Protein AF-A0A1I6DP91-F1 (afdb_monomer_lite)

Sequence (47 aa):
MSRFLKWLLRVGGLGLIGAAALGGLSGPYPIILGIAGLVLFFAAGPT

pLDDT: mean 83.38, std 7.29, rang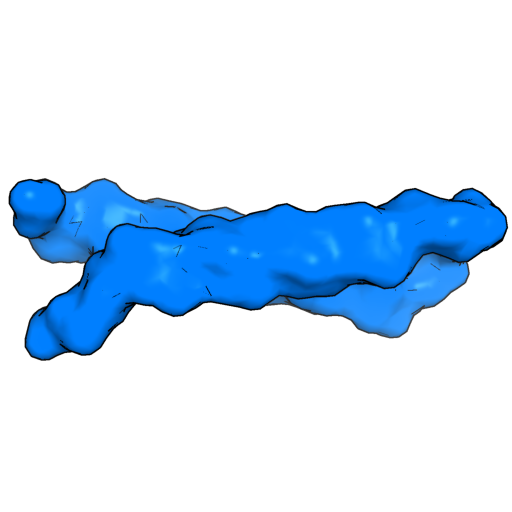e [60.25, 90.69]

Secondary structure (DSSP, 8-state):
--HHHHHHHHHHHHHHHHHHHT--S-TTHHHHHHHHHHHHHHHT---

Structure (mmCIF, N/CA/C/O backbone):
data_AF-A0A1I6DP91-F1
#
_entry.id   AF-A0A1I6DP91-F1
#
loop_
_atom_site.group_PDB
_atom_site.id
_atom_site.type_symbol
_atom_site.label_atom_id
_atom_site.label_alt_id
_atom_site.label_comp_id
_atom_site.label_asym_id
_atom_site.label_entity_id
_atom_site.label_seq_id
_atom_site.pdbx_PDB_ins_code
_atom_site.Cartn_x
_atom_site.Cartn_y
_atom_site.Cartn_z
_atom_site.occupancy
_atom_site.B_iso_or_equiv
_atom_site.auth_seq_id
_atom_site.auth_comp_id
_atom_site.auth_asym_id
_atom_site.auth_atom_id
_atom_site.pdbx_PDB_model_num
ATOM 1 N N . MET A 1 1 ? -15.292 -2.433 12.039 1.00 60.69 1 MET A N 1
ATOM 2 C CA . MET A 1 1 ? -13.851 -2.292 11.724 1.00 60.69 1 MET A CA 1
ATOM 3 C C . MET A 1 1 ? -13.161 -1.617 12.905 1.00 60.69 1 MET A C 1
ATOM 5 O O . MET A 1 1 ? -13.566 -0.511 13.250 1.00 60.69 1 MET A O 1
ATOM 9 N N . SER A 1 2 ? -12.197 -2.257 13.576 1.00 80.69 2 SER A N 1
ATOM 10 C CA . SER A 1 2 ? -11.482 -1.601 14.686 1.00 80.69 2 SER A CA 1
ATOM 11 C C . SER A 1 2 ? -10.619 -0.443 14.158 1.00 80.69 2 SER A C 1
ATOM 13 O O . SER A 1 2 ? -10.164 -0.486 13.012 1.00 80.69 2 SER A O 1
ATOM 15 N N . ARG A 1 3 ? -10.383 0.599 14.973 1.00 81.75 3 ARG A N 1
ATOM 16 C CA . ARG A 1 3 ? -9.488 1.721 14.604 1.00 81.75 3 ARG A CA 1
ATOM 17 C C . ARG A 1 3 ? -8.103 1.226 14.174 1.00 81.75 3 ARG A C 1
ATOM 19 O O . ARG A 1 3 ? -7.544 1.750 13.219 1.00 81.75 3 ARG A O 1
ATOM 26 N N . PHE A 1 4 ? -7.611 0.176 14.829 1.00 84.56 4 PHE A N 1
ATOM 27 C CA . PHE A 1 4 ? -6.358 -0.491 14.485 1.00 84.56 4 PHE A CA 1
ATOM 28 C C . PHE A 1 4 ? -6.385 -1.100 13.076 1.00 84.56 4 PHE A C 1
ATOM 30 O O . PHE A 1 4 ? -5.470 -0.870 12.294 1.00 84.56 4 PHE A O 1
ATOM 37 N N . LEU A 1 5 ? -7.462 -1.803 12.708 1.00 84.88 5 LEU A N 1
ATOM 38 C CA . LEU A 1 5 ? -7.590 -2.417 11.385 1.00 84.88 5 LEU A CA 1
ATOM 39 C C . LEU A 1 5 ? -7.700 -1.366 10.267 1.00 84.88 5 LEU A C 1
ATOM 41 O O . LEU A 1 5 ? -7.064 -1.519 9.228 1.00 84.88 5 LEU A O 1
ATOM 45 N N . LYS A 1 6 ? -8.433 -0.262 10.492 1.00 83.56 6 LYS A N 1
ATOM 46 C CA . LYS A 1 6 ? -8.467 0.880 9.553 1.00 83.56 6 LYS A CA 1
ATOM 47 C C . LYS A 1 6 ? -7.074 1.484 9.349 1.00 83.56 6 LYS A C 1
ATOM 49 O O . LYS A 1 6 ? -6.697 1.820 8.230 1.00 83.56 6 LYS A O 1
ATOM 54 N N . TRP A 1 7 ? -6.316 1.626 10.435 1.00 88.88 7 TRP A N 1
ATOM 55 C CA . TRP A 1 7 ? -4.965 2.174 10.390 1.00 88.88 7 TRP A CA 1
ATOM 56 C C . TRP A 1 7 ? -4.007 1.251 9.628 1.00 88.88 7 TRP A C 1
ATOM 58 O O . TRP A 1 7 ? -3.316 1.712 8.722 1.00 88.88 7 TRP A O 1
ATOM 68 N N . LEU A 1 8 ? -4.050 -0.057 9.904 1.00 88.25 8 LEU A N 1
ATOM 69 C CA . LEU A 1 8 ? -3.256 -1.069 9.203 1.00 88.25 8 LEU A CA 1
ATOM 70 C C . LEU A 1 8 ? -3.534 -1.070 7.690 1.00 88.25 8 LEU A C 1
ATOM 72 O O . LEU A 1 8 ? -2.602 -1.115 6.893 1.00 88.25 8 LEU A O 1
ATOM 76 N N . LEU A 1 9 ? -4.806 -0.956 7.295 1.00 88.56 9 LEU A N 1
ATOM 77 C CA . LEU A 1 9 ? -5.217 -0.891 5.889 1.00 88.56 9 LEU A CA 1
ATOM 78 C C . LEU A 1 9 ? -4.710 0.375 5.183 1.00 88.56 9 LEU A C 1
ATOM 80 O O . LEU A 1 9 ? -4.263 0.293 4.041 1.00 88.56 9 LEU A O 1
ATOM 84 N N . ARG A 1 10 ? -4.712 1.536 5.854 1.00 86.31 10 ARG A N 1
ATOM 85 C CA . ARG A 1 10 ? -4.159 2.776 5.278 1.00 86.31 10 ARG A CA 1
ATOM 86 C C . ARG A 1 10 ? -2.645 2.728 5.139 1.00 86.31 10 ARG A C 1
ATOM 88 O O . ARG A 1 10 ? -2.131 3.106 4.092 1.00 86.31 10 ARG A O 1
ATOM 95 N N . VAL A 1 11 ? -1.943 2.260 6.169 1.00 89.62 11 VAL A N 1
ATOM 96 C CA . VAL A 1 11 ? -0.478 2.144 6.141 1.00 89.62 11 VAL A CA 1
ATOM 97 C C . VAL A 1 11 ? -0.046 1.113 5.099 1.00 89.62 11 VAL A C 1
ATOM 99 O O . VAL A 1 11 ? 0.847 1.391 4.304 1.00 89.62 11 VAL A O 1
ATOM 102 N N . GLY A 1 12 ? -0.730 -0.032 5.028 1.00 88.06 12 GLY A N 1
ATOM 103 C CA . GLY A 1 12 ? -0.495 -1.044 3.998 1.00 88.06 12 GLY A CA 1
ATOM 104 C C . GLY A 1 12 ? -0.795 -0.534 2.585 1.00 88.06 12 GLY A C 1
ATOM 105 O O . GLY A 1 12 ? 0.007 -0.741 1.678 1.00 88.06 12 GLY A O 1
ATOM 106 N N . GLY A 1 13 ? -1.904 0.192 2.401 1.00 87.31 13 GLY A N 1
ATOM 107 C CA . GLY A 1 13 ? -2.267 0.799 1.119 1.00 87.31 13 GLY A CA 1
ATOM 108 C C . GLY A 1 13 ? -1.248 1.835 0.640 1.00 87.31 13 GLY A C 1
ATOM 109 O O . GLY A 1 13 ? -0.799 1.778 -0.502 1.00 87.31 13 GLY A O 1
ATOM 110 N N . LEU A 1 14 ? -0.809 2.732 1.529 1.00 87.75 14 LEU A N 1
ATOM 111 C CA . LEU A 1 14 ? 0.246 3.707 1.231 1.00 87.75 14 LEU A CA 1
ATOM 112 C C . LEU A 1 14 ? 1.593 3.034 0.951 1.00 87.75 14 LEU A C 1
ATOM 114 O O . LEU A 1 14 ? 2.303 3.465 0.047 1.00 87.75 14 LEU A O 1
ATOM 118 N N . GLY A 1 15 ? 1.928 1.965 1.676 1.00 87.38 15 GLY A N 1
ATOM 119 C CA . GLY A 1 15 ? 3.136 1.176 1.432 1.00 87.38 15 GLY A CA 1
ATOM 120 C C . GLY A 1 15 ? 3.149 0.544 0.039 1.00 87.38 15 GLY A C 1
ATOM 121 O O . GLY A 1 15 ? 4.163 0.605 -0.650 1.00 87.38 15 GLY A O 1
ATOM 122 N N . LEU A 1 16 ? 2.011 0.011 -0.415 1.00 86.75 16 LEU A N 1
ATO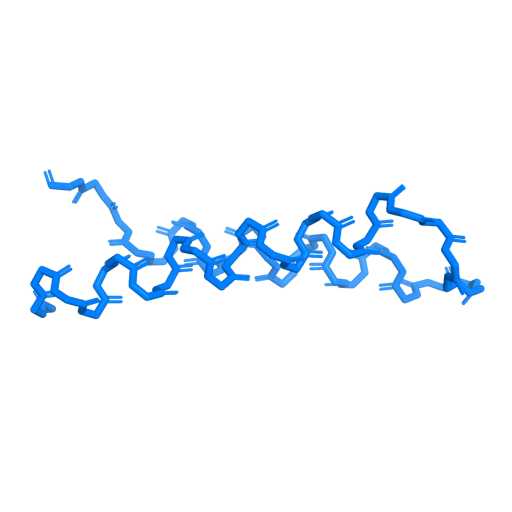M 123 C CA . LEU A 1 16 ? 1.858 -0.551 -1.761 1.00 86.75 16 LEU A CA 1
ATOM 124 C C . LEU A 1 16 ? 1.931 0.516 -2.859 1.00 86.75 16 LEU A C 1
ATOM 126 O O . LEU A 1 16 ? 2.600 0.303 -3.869 1.00 86.75 16 LEU A O 1
ATOM 130 N N . ILE A 1 17 ? 1.303 1.677 -2.650 1.00 87.06 17 ILE A N 1
ATOM 131 C CA . ILE A 1 17 ? 1.393 2.812 -3.583 1.00 87.06 17 ILE A CA 1
ATOM 132 C C . ILE A 1 17 ? 2.838 3.329 -3.657 1.00 87.06 17 ILE A C 1
ATOM 134 O O . ILE A 1 17 ? 3.354 3.572 -4.745 1.00 87.06 17 ILE A O 1
ATOM 138 N N . GLY A 1 18 ? 3.517 3.448 -2.514 1.00 85.69 18 GLY A N 1
ATOM 139 C CA . GLY A 1 18 ? 4.925 3.832 -2.451 1.00 85.69 18 GLY A CA 1
ATOM 140 C C . GLY A 1 18 ? 5.835 2.821 -3.151 1.00 85.69 18 GLY A C 1
ATOM 141 O O . GLY A 1 18 ? 6.691 3.211 -3.940 1.00 85.69 18 GLY A O 1
ATOM 142 N N . ALA A 1 19 ? 5.610 1.522 -2.938 1.00 84.31 19 ALA A N 1
ATOM 143 C CA . ALA A 1 19 ? 6.350 0.454 -3.609 1.00 84.31 19 ALA A CA 1
ATOM 144 C C . ALA A 1 19 ? 6.154 0.474 -5.134 1.00 84.31 19 ALA A C 1
ATOM 146 O O . ALA A 1 19 ? 7.114 0.279 -5.877 1.00 84.31 19 ALA A O 1
ATOM 147 N N . ALA A 1 20 ? 4.939 0.769 -5.606 1.00 84.44 20 ALA A N 1
ATOM 148 C CA . ALA A 1 20 ? 4.667 0.986 -7.023 1.00 84.44 20 ALA A CA 1
ATOM 149 C C . ALA A 1 20 ? 5.412 2.213 -7.582 1.00 84.44 20 ALA A C 1
ATOM 151 O O . ALA A 1 20 ? 5.947 2.157 -8.688 1.00 84.44 20 ALA A O 1
ATOM 152 N N . ALA A 1 21 ? 5.478 3.306 -6.814 1.00 80.94 21 ALA A N 1
ATOM 153 C CA . ALA A 1 21 ? 6.125 4.552 -7.224 1.00 80.94 21 ALA A CA 1
ATOM 154 C C . ALA A 1 21 ? 7.660 4.463 -7.279 1.00 80.94 21 ALA A C 1
ATOM 156 O O . ALA A 1 21 ? 8.281 5.165 -8.073 1.00 80.94 21 ALA A O 1
ATOM 157 N N . LEU A 1 22 ? 8.277 3.583 -6.483 1.00 83.38 22 LEU A N 1
ATOM 158 C CA . LEU A 1 22 ? 9.731 3.374 -6.476 1.00 83.38 22 LEU A CA 1
ATOM 159 C C . LEU A 1 22 ? 10.271 2.747 -7.776 1.00 83.38 22 LEU A C 1
ATOM 161 O O . LEU A 1 22 ? 11.483 2.634 -7.930 1.00 83.38 22 LEU A O 1
ATOM 165 N N . GLY A 1 23 ? 9.403 2.353 -8.718 1.00 69.56 23 GLY A N 1
ATOM 166 C CA . GLY A 1 23 ? 9.777 2.068 -10.110 1.00 69.56 23 GLY A CA 1
ATOM 167 C C . GLY A 1 23 ? 10.679 0.847 -10.326 1.00 69.56 23 GLY A C 1
ATOM 168 O O . GLY A 1 23 ? 11.034 0.549 -11.461 1.00 69.56 23 GLY A O 1
ATOM 169 N N . GLY A 1 24 ? 11.025 0.110 -9.267 1.00 76.69 24 GLY A N 1
ATOM 170 C CA . GLY A 1 24 ? 11.899 -1.068 -9.326 1.00 76.69 24 GLY A CA 1
ATOM 171 C C . GLY A 1 24 ? 11.247 -2.322 -9.916 1.00 76.69 24 GLY A C 1
ATOM 172 O O . GLY A 1 24 ? 11.874 -3.376 -9.951 1.00 76.69 24 GLY A O 1
ATOM 173 N N . LEU A 1 25 ? 9.990 -2.233 -10.355 1.00 75.00 25 LEU A N 1
ATOM 174 C CA . LEU A 1 25 ? 9.221 -3.354 -10.882 1.00 75.00 25 LEU A CA 1
ATOM 175 C C . LEU A 1 25 ? 8.976 -3.152 -12.379 1.00 75.00 25 LEU A C 1
ATOM 177 O O . LEU A 1 25 ? 8.432 -2.134 -12.798 1.00 75.00 25 LEU A O 1
ATOM 181 N N . SER A 1 26 ? 9.382 -4.125 -13.189 1.00 78.12 26 SER A N 1
ATOM 182 C CA . SER A 1 26 ? 9.265 -4.079 -14.647 1.00 78.12 26 SER A CA 1
ATOM 183 C C . SER 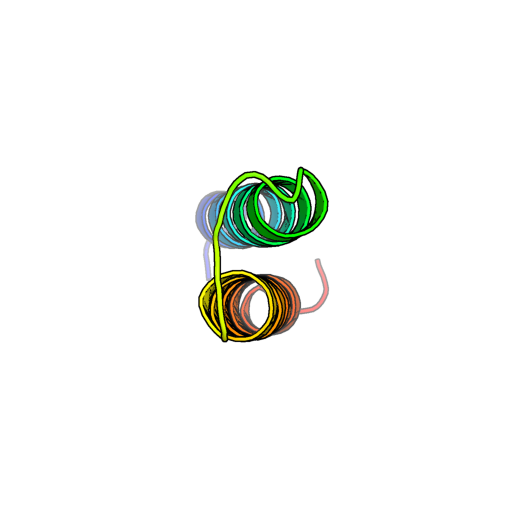A 1 26 ? 7.879 -4.523 -15.130 1.00 78.12 26 SER A C 1
ATOM 185 O O . SER A 1 26 ? 7.256 -5.401 -14.549 1.00 78.12 26 SER A O 1
ATOM 187 N N . GLY A 1 27 ? 7.372 -3.953 -16.223 1.00 81.94 27 GLY A N 1
ATOM 188 C CA . GLY A 1 27 ? 6.082 -4.369 -16.793 1.00 81.94 27 GLY A CA 1
ATOM 189 C C . GLY A 1 27 ? 4.860 -3.849 -16.012 1.00 81.94 27 GLY A C 1
ATOM 190 O O . GLY A 1 27 ? 4.905 -2.730 -15.508 1.00 81.94 27 GLY A O 1
ATOM 191 N N . PRO A 1 28 ? 3.738 -4.597 -15.933 1.00 85.69 28 PRO A N 1
ATOM 192 C CA . PRO A 1 28 ? 2.474 -4.095 -15.376 1.00 85.69 28 PRO A CA 1
ATOM 193 C C . PRO A 1 28 ? 2.396 -4.121 -13.837 1.00 85.69 28 PRO A C 1
ATOM 195 O O . PRO A 1 28 ? 1.427 -3.622 -13.265 1.00 85.69 28 PRO A O 1
ATOM 198 N N . TYR A 1 29 ? 3.393 -4.683 -13.145 1.00 83.94 29 TYR A N 1
ATOM 199 C CA . TYR A 1 29 ? 3.388 -4.823 -11.682 1.00 83.94 29 TYR A CA 1
ATOM 200 C C . TYR A 1 29 ? 3.248 -3.502 -10.897 1.00 83.94 29 TYR A C 1
ATOM 202 O O . TYR A 1 29 ? 2.476 -3.501 -9.935 1.00 83.94 29 TYR A O 1
ATOM 210 N N . PRO A 1 30 ? 3.888 -2.373 -11.280 1.00 86.75 30 PRO A N 1
ATOM 211 C CA . PRO A 1 30 ? 3.676 -1.088 -10.609 1.00 86.75 30 PRO A CA 1
ATOM 212 C C . PRO A 1 30 ? 2.209 -0.651 -10.649 1.00 86.75 30 PRO A C 1
ATOM 214 O O . PRO A 1 30 ? 1.662 -0.190 -9.652 1.00 86.75 30 PRO A O 1
ATOM 217 N N . ILE A 1 31 ? 1.543 -0.849 -11.789 1.00 87.00 31 ILE A N 1
ATOM 218 C CA . ILE A 1 31 ? 0.141 -0.461 -11.973 1.00 87.00 31 ILE A CA 1
ATOM 219 C C . ILE A 1 31 ? -0.760 -1.322 -11.081 1.00 87.00 31 ILE A C 1
ATOM 221 O O . ILE A 1 31 ? -1.617 -0.793 -10.376 1.00 87.00 31 ILE A O 1
ATOM 225 N N . ILE A 1 32 ? -0.530 -2.638 -11.050 1.00 88.69 32 ILE A N 1
ATOM 226 C CA . ILE A 1 32 ? -1.305 -3.574 -10.220 1.00 88.69 32 ILE A CA 1
ATOM 227 C C . ILE A 1 32 ? -1.139 -3.249 -8.728 1.00 88.69 32 ILE A C 1
ATOM 229 O O . ILE A 1 32 ? -2.129 -3.197 -7.999 1.00 88.69 32 ILE A O 1
ATOM 233 N N . LEU A 1 33 ? 0.089 -2.983 -8.274 1.00 89.00 33 LEU A N 1
ATOM 234 C CA . LEU A 1 33 ? 0.373 -2.615 -6.883 1.00 89.00 33 LEU A CA 1
ATOM 235 C C . LEU A 1 33 ? -0.223 -1.258 -6.504 1.00 89.00 33 LEU A C 1
ATOM 237 O O . LEU A 1 33 ? -0.769 -1.123 -5.410 1.00 89.00 33 LEU A O 1
ATOM 241 N N .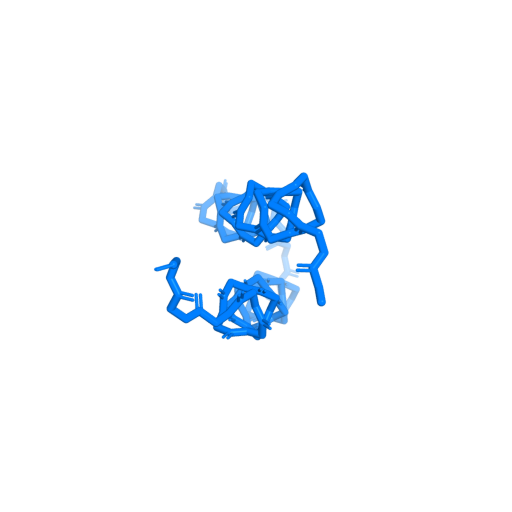 GLY A 1 34 ? -0.183 -0.280 -7.411 1.00 87.12 34 GLY A N 1
ATOM 242 C CA . GLY A 1 34 ? -0.828 1.016 -7.215 1.00 87.12 34 GLY A CA 1
ATOM 243 C C . GLY A 1 34 ? -2.345 0.887 -7.061 1.00 87.12 34 GLY A C 1
ATOM 244 O O . GLY A 1 34 ? -2.919 1.446 -6.126 1.00 87.12 34 GLY A O 1
ATOM 245 N N . ILE A 1 35 ? -2.993 0.089 -7.918 1.00 90.56 35 ILE A N 1
ATOM 246 C C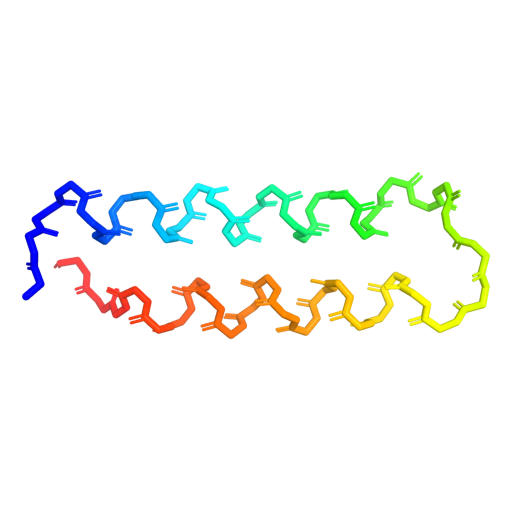A . ILE A 1 35 ? -4.435 -0.187 -7.831 1.00 90.56 35 ILE A CA 1
ATOM 247 C C . ILE A 1 35 ? -4.762 -0.935 -6.533 1.00 90.56 35 ILE A C 1
ATOM 249 O O . ILE A 1 35 ? -5.683 -0.540 -5.821 1.00 90.56 35 ILE A O 1
ATOM 253 N N . ALA A 1 36 ? -3.997 -1.971 -6.180 1.00 89.88 36 ALA A N 1
ATOM 254 C CA . ALA A 1 36 ? -4.200 -2.723 -4.943 1.00 89.88 36 ALA A CA 1
ATOM 255 C C . ALA A 1 36 ? -4.049 -1.832 -3.698 1.00 89.88 36 ALA A C 1
ATOM 257 O O . ALA A 1 36 ? -4.863 -1.907 -2.776 1.00 89.88 36 ALA A O 1
ATOM 258 N N . GLY A 1 37 ? -3.047 -0.950 -3.690 1.00 88.81 37 GLY A N 1
ATOM 259 C CA . GLY A 1 37 ? -2.830 0.004 -2.609 1.00 88.81 37 GLY A CA 1
ATOM 260 C C . GLY A 1 37 ? -3.948 1.044 -2.495 1.00 88.81 37 GLY A C 1
ATOM 261 O O . GLY A 1 37 ? -4.410 1.317 -1.386 1.00 88.81 37 GLY A O 1
ATOM 262 N N . LEU A 1 38 ? -4.457 1.554 -3.623 1.00 89.12 38 LEU A N 1
ATOM 263 C CA . LEU A 1 38 ? -5.635 2.428 -3.658 1.00 89.12 38 LEU A CA 1
ATOM 264 C C . LEU A 1 38 ? -6.872 1.715 -3.105 1.00 89.12 38 LEU A C 1
ATOM 266 O O . LEU A 1 38 ? -7.545 2.255 -2.229 1.00 89.12 38 LEU A O 1
ATOM 270 N N . VAL A 1 39 ? -7.150 0.490 -3.557 1.00 90.69 39 VAL A N 1
ATOM 271 C CA . VAL A 1 39 ? -8.294 -0.302 -3.083 1.00 90.69 39 VAL A CA 1
ATOM 272 C C . VAL A 1 39 ? -8.215 -0.524 -1.574 1.00 90.69 39 VAL A C 1
ATOM 274 O O . VAL A 1 39 ? -9.201 -0.290 -0.881 1.00 90.69 39 VAL A O 1
ATOM 277 N N . LEU A 1 40 ? -7.050 -0.902 -1.041 1.00 87.25 40 LEU A N 1
ATOM 278 C CA . LEU A 1 40 ? -6.854 -1.091 0.401 1.00 87.25 40 LEU A CA 1
ATOM 279 C C . LEU A 1 40 ? -7.019 0.212 1.193 1.00 87.25 40 LEU A C 1
ATOM 281 O O . LEU A 1 40 ? -7.645 0.217 2.256 1.00 87.25 40 LEU A O 1
ATOM 285 N N . PHE A 1 41 ? -6.508 1.324 0.664 1.00 86.06 41 PHE A N 1
ATOM 286 C CA . PHE A 1 41 ? -6.622 2.632 1.299 1.00 86.06 41 PHE A CA 1
ATOM 287 C C . PHE A 1 41 ? -8.076 3.123 1.356 1.00 86.06 41 PHE A C 1
ATOM 289 O O . PHE A 1 41 ? -8.531 3.585 2.404 1.00 86.06 41 PHE A O 1
ATOM 296 N N . PHE A 1 42 ? -8.829 2.977 0.261 1.00 84.56 42 PHE A N 1
ATOM 297 C CA . PHE A 1 42 ? -10.246 3.343 0.210 1.00 84.56 42 PHE A CA 1
ATOM 298 C C . PHE A 1 42 ? -11.135 2.360 0.987 1.00 84.56 42 PHE A C 1
ATOM 300 O O . PHE A 1 42 ? -12.079 2.794 1.648 1.00 84.56 42 PHE A O 1
ATOM 307 N N . ALA A 1 43 ? -10.806 1.063 1.004 1.00 84.88 43 ALA A N 1
ATOM 308 C CA . ALA A 1 43 ? -11.510 0.053 1.799 1.00 84.88 43 ALA A CA 1
ATOM 309 C C . ALA A 1 43 ? -11.375 0.279 3.315 1.00 84.88 43 ALA A C 1
ATOM 311 O O . ALA A 1 43 ? -12.244 -0.135 4.083 1.00 84.88 43 ALA A O 1
ATOM 312 N N . ALA A 1 44 ? -10.327 0.98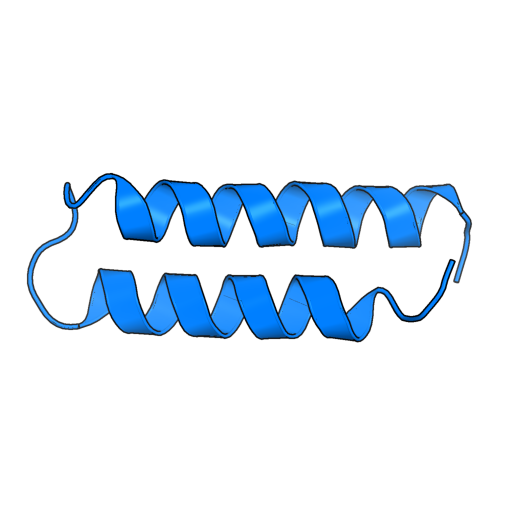0 3.767 1.00 81.31 44 ALA A N 1
ATOM 313 C CA . ALA A 1 44 ? -10.211 1.417 5.159 1.00 81.31 44 ALA A CA 1
ATOM 314 C C . ALA A 1 44 ? -11.346 2.378 5.583 1.00 81.31 44 ALA A C 1
ATOM 316 O O . ALA A 1 44 ? -11.646 2.491 6.777 1.00 81.31 44 ALA A O 1
ATOM 317 N N . GLY A 1 45 ? -11.993 3.041 4.617 1.00 69.94 45 GLY A N 1
ATOM 318 C CA . GLY A 1 45 ? -13.115 3.952 4.824 1.00 69.94 45 GLY A CA 1
ATOM 319 C C . GLY A 1 45 ? -12.732 5.286 5.484 1.00 69.94 45 GLY A C 1
ATOM 320 O O . GLY A 1 45 ? -11.573 5.504 5.868 1.00 69.94 45 GLY A O 1
ATOM 321 N N . PRO A 1 46 ? -13.699 6.212 5.628 1.00 65.06 46 PRO A N 1
ATOM 322 C CA . PRO A 1 46 ? -13.510 7.439 6.392 1.00 65.06 46 PRO A CA 1
ATOM 323 C C . PRO A 1 46 ? -13.237 7.094 7.860 1.00 65.06 46 PRO A C 1
ATOM 325 O O . PRO A 1 46 ? -13.771 6.120 8.407 1.00 65.06 46 PRO A O 1
ATOM 328 N N . THR A 1 47 ? -12.312 7.839 8.462 1.00 60.25 47 THR A N 1
ATOM 329 C CA . THR A 1 47 ? -11.839 7.598 9.832 1.00 60.25 47 THR A CA 1
ATOM 330 C C . THR A 1 47 ? -12.948 7.861 10.825 1.00 60.25 47 THR A C 1
ATOM 332 O O . THR A 1 47 ? -13.504 8.974 10.762 1.00 60.25 47 THR A O 1
#

Organism: NCBI:txid1121426

Foldseek 3Di:
DDPVQLVVLLVQLVVLLVVLVVVPDPDCSSVVSNVVSVCSNCVSPDD

Radius of gyration: 11.34 Å; chains: 1; bounding box: 26×12×32 Å